Protein AF-A0A6I9RCJ7-F1 (afdb_monomer)

Mean predicted aligned error: 16.94 Å

Secondary structure (DSSP, 8-state):
-------------THHHHHHHHHHHHHHHHHHHHHHHHHHHHHHHHHHHHHHHHHHHHHHHHHHHHHHHHHHHHHHHHHHHHHHHHHHHHHHHHHH-GGGS-TTSSSS-----GGGG----

Solvent-accessible surface area (backbone atoms only — not comparable to full-atom values): 7441 Å² total; per-residue (Å²): 142,79,92,82,79,87,80,79,84,79,72,80,77,68,68,63,64,55,48,56,50,50,54,51,49,51,52,49,64,59,45,52,60,52,54,54,49,49,56,52,50,54,52,48,53,53,48,51,53,48,50,53,50,52,50,52,54,47,58,61,51,49,55,54,53,52,52,52,53,51,50,53,52,50,55,50,52,53,50,53,49,52,52,51,50,52,51,51,52,52,50,50,47,48,70,77,39,62,84,79,60,64,88,85,72,78,80,84,77,69,88,81,62,84,76,79,76,65,76,88,127

Structure (mmCIF, N/CA/C/O backbone):
data_AF-A0A6I9RCJ7-F1
#
_entry.id   AF-A0A6I9RCJ7-F1
#
loop_
_atom_site.group_PDB
_atom_site.id
_atom_site.type_symbol
_atom_site.label_atom_id
_atom_site.label_alt_id
_atom_site.label_comp_id
_atom_site.label_asym_id
_atom_site.label_entity_id
_atom_site.label_seq_id
_atom_site.pdbx_PDB_ins_code
_atom_site.Cartn_x
_atom_site.Cartn_y
_atom_site.Cartn_z
_atom_site.occupancy
_atom_site.B_iso_or_equiv
_atom_site.auth_seq_id
_atom_site.auth_comp_id
_atom_site.auth_asym_id
_atom_site.auth_atom_id
_atom_site.pdbx_PDB_model_num
ATOM 1 N N . MET A 1 1 ? 80.717 25.516 -77.697 1.00 42.19 1 MET A N 1
ATOM 2 C CA . MET A 1 1 ? 79.249 25.601 -77.844 1.00 42.19 1 MET A CA 1
ATOM 3 C C . MET A 1 1 ? 78.688 24.332 -77.220 1.00 42.19 1 MET A C 1
ATOM 5 O O . MET A 1 1 ? 78.804 23.277 -77.821 1.00 42.19 1 MET A O 1
ATOM 9 N N . VAL A 1 2 ? 78.287 24.397 -75.949 1.00 39.97 2 VAL A N 1
ATOM 10 C CA . VAL A 1 2 ? 77.906 23.226 -75.133 1.00 39.97 2 VAL A CA 1
ATOM 11 C C . VAL A 1 2 ? 76.394 23.300 -74.892 1.00 3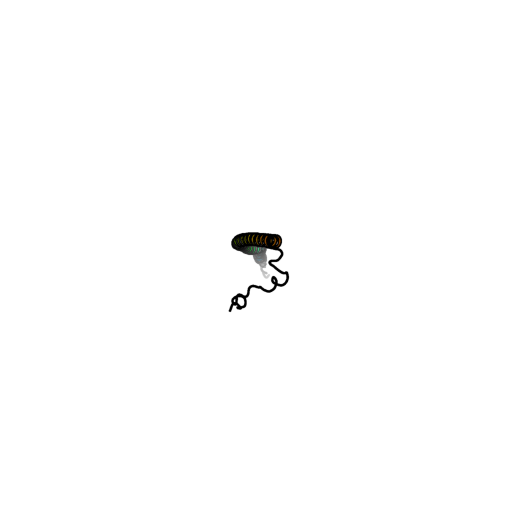9.97 2 VAL A C 1
ATOM 13 O O . VAL A 1 2 ? 75.925 24.402 -74.603 1.00 39.97 2 VAL A O 1
ATOM 16 N N . PRO A 1 3 ? 75.617 22.210 -75.029 1.00 51.59 3 PRO A N 1
ATOM 17 C CA . PRO A 1 3 ? 74.188 22.242 -74.746 1.00 51.59 3 PRO A CA 1
ATOM 18 C C . PRO A 1 3 ? 73.960 22.074 -73.237 1.00 51.59 3 PRO A C 1
ATOM 20 O O . PRO A 1 3 ? 74.520 21.164 -72.628 1.00 51.59 3 PRO A O 1
ATOM 23 N N . SER A 1 4 ? 73.135 22.933 -72.636 1.00 43.75 4 SER A N 1
ATOM 24 C CA . SER A 1 4 ? 72.668 22.779 -71.249 1.00 43.75 4 SER A CA 1
ATOM 25 C C . SER A 1 4 ? 71.185 22.378 -71.238 1.00 43.75 4 SER A C 1
ATOM 27 O O . SER A 1 4 ? 70.441 22.818 -72.116 1.00 43.75 4 SER A O 1
ATOM 29 N N . PRO A 1 5 ? 70.744 21.521 -70.299 1.00 50.03 5 PRO A N 1
ATOM 30 C CA . PRO A 1 5 ? 69.547 20.704 -70.464 1.00 50.03 5 PRO A CA 1
ATOM 31 C C . PRO A 1 5 ? 68.272 21.381 -69.942 1.00 50.03 5 PRO A C 1
ATOM 33 O O . PRO A 1 5 ? 68.310 22.215 -69.038 1.00 50.03 5 PRO A O 1
ATOM 36 N N . LEU A 1 6 ? 67.125 20.973 -70.499 1.00 52.59 6 LEU A N 1
ATOM 37 C CA . LEU A 1 6 ? 65.792 21.305 -69.995 1.00 52.59 6 LEU A CA 1
ATOM 38 C C . LEU A 1 6 ? 65.628 20.723 -68.581 1.00 52.59 6 LEU A C 1
ATOM 40 O O . LEU A 1 6 ? 65.535 19.507 -68.410 1.00 52.59 6 LEU A O 1
ATOM 44 N N . ILE A 1 7 ? 65.567 21.585 -67.567 1.00 45.22 7 ILE A N 1
ATOM 45 C CA . ILE A 1 7 ? 65.120 21.196 -66.229 1.00 45.22 7 ILE A CA 1
ATOM 46 C C . ILE A 1 7 ? 63.605 20.982 -66.309 1.00 45.22 7 ILE A C 1
ATOM 48 O O . ILE A 1 7 ? 62.830 21.937 -66.366 1.00 45.22 7 ILE A O 1
ATOM 52 N N . ILE A 1 8 ? 63.173 19.721 -66.328 1.00 51.94 8 ILE A N 1
ATOM 53 C CA . ILE A 1 8 ? 61.781 19.367 -66.042 1.00 51.94 8 ILE A CA 1
ATOM 54 C C . ILE A 1 8 ? 61.579 19.618 -64.546 1.00 51.94 8 ILE A C 1
ATOM 56 O O . ILE A 1 8 ? 62.070 18.864 -63.708 1.00 51.94 8 ILE A O 1
ATOM 60 N N . SER A 1 9 ? 60.888 20.709 -64.214 1.00 44.47 9 SER A N 1
ATOM 61 C CA . SER A 1 9 ? 60.425 20.977 -62.854 1.00 44.47 9 SER A CA 1
ATOM 62 C C . SER A 1 9 ? 59.330 19.970 -62.507 1.00 44.47 9 SER A C 1
ATOM 64 O O . SER A 1 9 ? 58.155 20.174 -62.810 1.00 44.47 9 SER A O 1
ATOM 66 N N . PHE A 1 10 ? 59.724 18.844 -61.918 1.00 47.62 10 PHE A N 1
ATOM 67 C CA . PHE A 1 10 ? 58.801 17.934 -61.255 1.00 47.62 10 PHE A CA 1
ATOM 68 C C . PHE A 1 10 ? 58.650 18.414 -59.808 1.00 47.62 10 PHE A C 1
ATOM 70 O O . PHE A 1 10 ? 59.408 18.025 -58.921 1.00 47.62 10 PHE A O 1
ATOM 77 N N . GLY A 1 11 ? 57.717 19.342 -59.589 1.00 40.31 11 GLY A N 1
ATOM 78 C CA . GLY A 1 11 ? 57.311 19.731 -58.241 1.00 40.31 11 GLY A CA 1
ATOM 79 C C . GLY A 1 11 ? 56.657 18.540 -57.526 1.00 40.31 11 GLY A C 1
ATOM 80 O O . GLY A 1 11 ? 55.893 17.807 -58.162 1.00 40.31 11 GLY A O 1
ATOM 81 N N . PRO A 1 12 ? 56.934 18.306 -56.231 1.00 45.59 12 PRO A N 1
ATOM 82 C CA . PRO A 1 12 ? 56.262 17.256 -55.483 1.00 45.59 12 PRO A CA 1
ATOM 83 C C . PRO A 1 12 ? 54.770 17.591 -55.376 1.00 45.59 12 PRO A C 1
ATOM 85 O O . PRO A 1 12 ? 54.375 18.721 -55.096 1.00 45.59 12 PRO A O 1
ATOM 88 N N . SER A 1 13 ? 53.931 16.592 -55.629 1.00 51.84 13 SER A N 1
ATOM 89 C CA . SER A 1 13 ? 52.475 16.653 -55.535 1.00 51.84 13 SER A CA 1
ATOM 90 C C . SER A 1 13 ? 52.010 16.902 -54.090 1.00 51.84 13 SER A C 1
ATOM 92 O O . SER A 1 13 ? 51.690 15.959 -53.365 1.00 51.84 13 SER A O 1
ATOM 94 N N . GLU A 1 14 ? 51.947 18.160 -53.657 1.00 47.03 14 GLU A N 1
ATOM 95 C CA . GLU A 1 14 ? 51.426 18.542 -52.330 1.00 47.03 14 GLU A CA 1
ATOM 96 C C . GLU A 1 14 ? 49.885 18.489 -52.224 1.00 47.03 14 GLU A C 1
ATOM 98 O O . GLU A 1 14 ? 49.307 18.620 -51.143 1.00 47.03 14 GLU A O 1
ATOM 103 N N . SER A 1 15 ? 49.179 18.245 -53.332 1.00 49.75 15 SER A N 1
ATOM 104 C CA . SER A 1 15 ? 47.711 18.203 -53.352 1.00 49.75 15 SER A CA 1
ATOM 105 C C . SER A 1 15 ? 47.115 16.906 -52.789 1.00 49.75 15 SER A C 1
ATOM 107 O O . SER A 1 15 ? 45.992 16.914 -52.285 1.00 49.75 15 SER A O 1
ATOM 109 N N . SER A 1 16 ? 47.840 15.786 -52.851 1.00 47.16 16 SER A N 1
ATOM 110 C CA . SER A 1 16 ? 47.278 14.464 -52.525 1.00 47.16 16 SER A CA 1
ATOM 111 C C . SER A 1 16 ? 47.330 14.124 -51.029 1.00 47.16 16 SER A C 1
ATOM 113 O O . SER A 1 16 ? 46.447 13.431 -50.524 1.00 47.16 16 SER A O 1
ATOM 115 N N . THR A 1 17 ? 48.313 14.642 -50.288 1.00 50.66 17 THR A N 1
ATOM 116 C CA . THR A 1 17 ? 48.451 14.421 -48.834 1.00 50.66 17 THR A CA 1
ATOM 117 C C . THR A 1 17 ? 47.456 15.264 -48.031 1.00 50.66 17 THR A C 1
ATOM 119 O O . THR A 1 17 ? 46.858 14.783 -47.067 1.00 50.66 17 THR A O 1
ATOM 122 N N . THR A 1 18 ? 47.197 16.492 -48.481 1.00 55.16 18 THR A N 1
ATOM 123 C CA . THR A 1 18 ? 46.254 17.427 -47.850 1.00 55.16 18 THR A CA 1
ATOM 124 C C . THR A 1 18 ? 44.795 16.980 -48.020 1.00 55.16 18 THR A C 1
ATOM 126 O O . THR A 1 18 ? 43.992 17.097 -47.092 1.00 55.16 18 THR A O 1
ATOM 129 N N . LEU A 1 19 ? 44.445 16.384 -49.169 1.00 53.59 19 LEU A N 1
ATOM 130 C CA . LEU A 1 19 ? 43.098 15.859 -49.420 1.00 53.59 19 LEU A CA 1
ATOM 131 C C . LEU A 1 19 ? 42.771 14.620 -48.575 1.00 53.59 19 LEU A C 1
ATOM 133 O O . LEU A 1 19 ? 41.670 14.549 -48.026 1.00 53.59 19 LEU A O 1
ATOM 137 N N . LEU A 1 20 ? 43.717 13.689 -48.397 1.00 61.16 20 LEU A N 1
ATOM 138 C CA . LEU A 1 20 ? 43.524 12.510 -47.53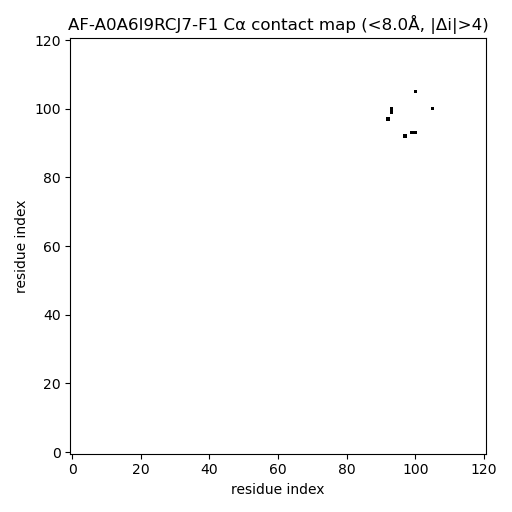9 1.00 61.16 20 LEU A CA 1
ATOM 139 C C . LEU A 1 20 ? 43.315 12.907 -46.065 1.00 61.16 20 LEU A C 1
ATOM 141 O O . LEU A 1 20 ? 42.453 12.350 -45.377 1.00 61.16 20 LEU A O 1
ATOM 145 N N . GLY A 1 21 ? 44.046 13.929 -45.605 1.00 70.44 21 GLY A N 1
ATOM 146 C CA . GLY A 1 21 ? 43.828 14.557 -44.303 1.00 70.44 21 GLY A CA 1
ATOM 147 C C . GLY A 1 21 ? 42.449 15.212 -44.201 1.00 70.44 21 GLY A C 1
ATOM 148 O O . GLY A 1 21 ? 41.724 14.967 -43.241 1.00 70.44 21 GLY A O 1
ATOM 149 N N . SER A 1 22 ? 42.029 15.971 -45.218 1.00 72.94 22 SER A N 1
ATOM 150 C CA . SER A 1 22 ? 40.719 16.639 -45.227 1.00 72.94 22 SER A CA 1
ATOM 151 C C . SER A 1 22 ? 39.536 15.658 -45.213 1.00 72.94 22 SER A C 1
ATOM 153 O O . SER A 1 22 ? 38.559 15.885 -44.501 1.00 72.94 22 SER A O 1
ATOM 155 N N . ALA A 1 23 ? 39.628 14.534 -45.931 1.00 77.88 23 ALA A N 1
ATOM 156 C CA . ALA A 1 23 ? 38.605 13.490 -45.929 1.00 77.88 23 ALA A CA 1
ATOM 157 C C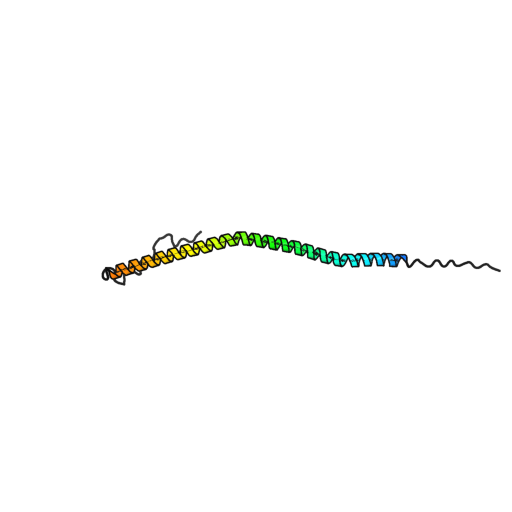 . ALA A 1 23 ? 38.512 12.797 -44.559 1.00 77.88 23 ALA A C 1
ATOM 159 O O . ALA A 1 23 ? 37.418 12.586 -44.038 1.00 77.88 23 ALA A O 1
ATOM 160 N N . SER A 1 24 ? 39.662 12.525 -43.934 1.00 81.50 24 SER A N 1
ATOM 161 C CA . SER A 1 24 ? 39.740 11.945 -42.589 1.00 81.50 24 SER A CA 1
ATOM 162 C C . SER A 1 24 ? 39.188 12.894 -41.520 1.00 81.50 24 SER A C 1
ATOM 164 O O . SER A 1 24 ? 38.450 12.467 -40.635 1.00 81.50 24 SER A O 1
ATOM 166 N N . LEU A 1 25 ? 39.482 14.194 -41.616 1.00 83.69 25 LEU A N 1
ATOM 167 C CA . LEU A 1 25 ? 38.941 15.208 -40.708 1.00 83.69 25 LEU A CA 1
ATOM 168 C C . LEU A 1 25 ? 37.427 15.365 -40.858 1.00 83.69 25 LEU A C 1
ATOM 170 O O . LEU A 1 25 ? 36.733 15.454 -39.850 1.00 83.69 25 LEU A O 1
ATOM 174 N N . ASN A 1 26 ? 36.903 15.339 -42.085 1.00 85.88 26 ASN A N 1
ATOM 175 C CA . ASN A 1 26 ? 35.459 15.360 -42.325 1.00 85.88 26 ASN A CA 1
ATOM 176 C C . ASN A 1 26 ? 34.768 14.104 -41.771 1.00 85.88 26 ASN A C 1
ATOM 178 O O . ASN A 1 26 ? 33.722 14.212 -41.127 1.00 85.88 26 ASN A O 1
ATOM 182 N N . LEU A 1 27 ? 35.379 12.925 -41.935 1.00 86.31 27 LEU A N 1
ATOM 183 C CA . LEU A 1 27 ? 34.887 11.686 -41.332 1.00 86.31 27 LEU A CA 1
ATOM 184 C C . LEU A 1 27 ? 34.836 11.802 -39.800 1.00 86.31 27 LEU A C 1
ATOM 186 O O . LEU A 1 27 ? 33.803 11.511 -39.199 1.00 86.31 27 LEU A O 1
ATOM 190 N N . LEU A 1 28 ? 35.902 12.301 -39.167 1.00 84.00 28 LEU A N 1
ATOM 191 C CA . LEU A 1 28 ? 35.952 12.526 -37.719 1.00 84.00 28 LEU A CA 1
ATOM 192 C C . LEU A 1 28 ? 34.902 13.546 -37.250 1.00 84.00 28 LEU A C 1
ATOM 194 O O . LEU A 1 28 ? 34.207 13.291 -36.264 1.00 84.00 28 LEU A O 1
ATOM 198 N N . LEU A 1 29 ? 34.742 14.663 -37.970 1.00 85.94 29 LEU A N 1
ATOM 199 C CA . LEU A 1 29 ? 33.732 15.682 -37.668 1.00 85.94 29 LEU A CA 1
ATOM 200 C C . LEU A 1 29 ? 32.316 15.099 -37.712 1.00 85.94 29 LEU A C 1
ATOM 202 O O . LEU A 1 29 ? 31.491 15.437 -36.865 1.00 85.94 29 LEU A O 1
ATOM 206 N N . SER A 1 30 ? 32.048 14.200 -38.664 1.00 83.69 30 SER A N 1
ATOM 207 C CA . SER A 1 30 ? 30.756 13.515 -38.786 1.00 83.69 30 SER A CA 1
ATOM 208 C C . SER A 1 30 ? 30.533 12.448 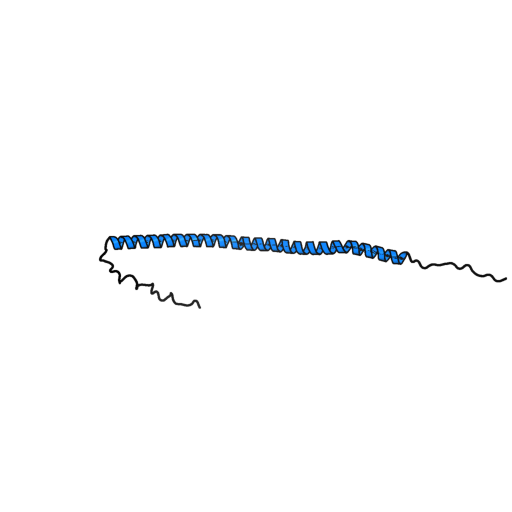-37.703 1.00 83.69 30 SER A C 1
ATOM 210 O O . SER A 1 30 ? 29.409 12.259 -37.238 1.00 83.69 30 SER A O 1
ATOM 212 N N . LEU A 1 31 ? 31.601 11.787 -37.240 1.00 88.44 31 LEU A N 1
ATOM 213 C CA . LEU A 1 31 ? 31.537 10.674 -36.290 1.00 88.44 31 LEU A CA 1
ATOM 214 C C . LEU A 1 31 ? 31.329 11.133 -34.838 1.00 88.44 31 LEU A C 1
ATOM 216 O O . LEU A 1 31 ? 30.650 10.457 -34.065 1.00 88.44 31 LEU A O 1
ATOM 220 N N . ILE A 1 32 ? 31.896 12.274 -34.435 1.00 86.31 32 ILE A N 1
ATOM 221 C CA . ILE A 1 32 ? 31.832 12.760 -33.043 1.00 86.31 32 ILE A CA 1
ATOM 222 C C . ILE A 1 32 ? 30.386 13.032 -32.573 1.00 86.31 32 ILE A C 1
ATOM 224 O O . ILE A 1 32 ? 30.031 12.578 -31.477 1.00 86.31 32 ILE A O 1
ATOM 228 N N . PRO A 1 33 ? 29.522 13.730 -33.342 1.00 87.06 33 PRO A N 1
ATOM 229 C CA . PRO A 1 33 ? 28.111 13.891 -32.997 1.00 87.06 33 PRO A CA 1
ATOM 230 C C . PRO A 1 33 ? 27.378 12.552 -32.884 1.00 87.06 33 PRO A C 1
ATOM 232 O O . PRO A 1 33 ? 26.654 12.352 -31.912 1.00 87.06 33 PRO A O 1
ATOM 235 N N . GLN A 1 34 ? 27.629 11.616 -33.808 1.00 87.44 34 GLN A N 1
ATOM 236 C CA . GLN A 1 34 ? 27.006 10.286 -33.809 1.00 87.44 34 GLN A CA 1
ATOM 237 C C . GLN A 1 34 ? 27.424 9.454 -32.594 1.00 87.44 34 GLN A C 1
ATOM 239 O O . GLN A 1 34 ? 26.585 8.845 -31.939 1.00 87.44 34 GLN A O 1
ATOM 244 N N . ARG A 1 35 ? 28.704 9.494 -32.208 1.00 88.81 35 ARG A N 1
ATOM 245 C CA . ARG A 1 35 ? 29.199 8.804 -31.008 1.00 88.81 35 ARG A CA 1
ATOM 246 C C . ARG A 1 35 ? 28.593 9.373 -29.725 1.00 88.81 35 ARG A C 1
ATOM 248 O O . ARG A 1 35 ? 28.284 8.617 -28.808 1.00 88.81 35 ARG A O 1
ATOM 255 N N . ARG A 1 36 ? 28.445 10.700 -29.628 1.00 89.00 36 ARG A N 1
ATOM 256 C CA . ARG A 1 36 ? 27.780 11.330 -28.474 1.00 89.00 36 ARG A CA 1
ATOM 257 C C . ARG A 1 36 ? 26.300 10.966 -28.424 1.00 89.00 36 ARG A C 1
ATOM 259 O O . ARG A 1 36 ? 25.815 10.630 -27.349 1.00 89.00 36 ARG A O 1
ATOM 266 N N . LEU A 1 37 ? 25.623 10.988 -29.569 1.00 93.62 37 LEU A N 1
ATOM 267 C CA . LEU A 1 37 ? 24.222 10.598 -29.680 1.00 93.62 37 LEU A CA 1
ATOM 268 C C . LEU A 1 37 ? 24.011 9.126 -29.302 1.00 93.62 37 LEU A C 1
ATOM 270 O O . LEU A 1 37 ? 23.142 8.852 -28.484 1.00 93.62 37 LEU A O 1
ATOM 274 N N . GLY A 1 38 ? 24.851 8.212 -29.798 1.00 94.06 38 GLY A N 1
ATOM 275 C CA . GLY A 1 38 ? 24.785 6.787 -29.461 1.00 94.06 38 GLY A CA 1
ATOM 276 C C . GLY A 1 38 ? 24.904 6.542 -27.957 1.00 94.06 38 GLY A C 1
ATOM 277 O O . GLY A 1 38 ? 24.041 5.909 -27.369 1.00 94.06 38 GLY A O 1
ATOM 278 N N . ARG A 1 39 ? 25.877 7.173 -27.284 1.00 95.44 39 ARG A N 1
ATOM 279 C CA . ARG A 1 39 ? 26.011 7.059 -25.818 1.00 95.44 39 ARG A CA 1
ATOM 280 C C . ARG A 1 39 ? 24.793 7.582 -25.050 1.00 95.44 39 ARG A C 1
ATOM 282 O O . ARG A 1 39 ? 24.468 7.053 -23.990 1.00 95.44 39 ARG A O 1
ATOM 289 N N . LEU A 1 40 ? 24.155 8.645 -25.542 1.00 93.56 40 LEU A N 1
ATOM 290 C CA . LEU A 1 40 ? 22.934 9.180 -24.936 1.00 93.56 40 LEU A CA 1
ATOM 291 C C . LEU A 1 40 ? 21.746 8.242 -25.162 1.00 93.56 40 LEU A C 1
ATOM 293 O O . LEU A 1 40 ? 20.950 8.052 -24.248 1.00 93.56 40 LEU A O 1
ATOM 297 N N . GLN A 1 41 ? 21.645 7.639 -26.346 1.00 96.38 41 GLN A N 1
ATOM 298 C CA . GLN A 1 41 ? 20.623 6.645 -26.660 1.00 96.38 41 GLN A CA 1
ATOM 299 C C . GLN A 1 41 ? 20.791 5.390 -25.801 1.00 96.38 41 GLN A C 1
ATOM 301 O O . GLN A 1 41 ? 19.816 4.962 -25.190 1.00 96.38 41 GLN A O 1
ATOM 306 N N . ASP A 1 42 ? 22.016 4.878 -25.663 1.00 97.25 42 ASP A N 1
ATOM 307 C CA . ASP A 1 42 ? 22.333 3.740 -24.794 1.00 97.25 42 ASP A CA 1
ATOM 308 C C . ASP A 1 42 ? 21.929 4.027 -23.342 1.00 97.25 42 ASP A C 1
ATOM 310 O O . ASP A 1 42 ? 21.243 3.231 -22.702 1.00 97.25 42 ASP A O 1
ATOM 314 N N . SER A 1 43 ? 22.292 5.206 -22.820 1.00 96.44 43 SER A N 1
ATOM 315 C CA . SER A 1 43 ? 21.911 5.598 -21.461 1.00 96.44 43 SER A CA 1
ATOM 316 C C . SER A 1 43 ? 20.399 5.750 -21.305 1.00 96.44 43 SER A C 1
ATOM 318 O O . SER A 1 43 ? 19.860 5.385 -20.263 1.00 96.44 43 SER A O 1
ATOM 320 N N . ASN A 1 44 ? 19.707 6.289 -22.310 1.00 95.81 44 ASN A N 1
ATOM 321 C CA . ASN A 1 44 ? 18.256 6.446 -22.271 1.00 95.81 44 ASN A CA 1
ATOM 322 C C . ASN A 1 44 ? 17.547 5.083 -22.318 1.00 95.81 44 ASN A C 1
ATOM 324 O O . ASN A 1 44 ? 16.599 4.866 -21.575 1.00 95.81 44 ASN A O 1
ATOM 328 N N . ALA A 1 45 ? 18.054 4.127 -23.101 1.00 96.88 45 ALA A N 1
ATOM 329 C CA . ALA A 1 45 ? 17.543 2.758 -23.115 1.00 96.88 45 ALA A CA 1
ATOM 330 C C . ALA A 1 45 ? 17.680 2.081 -21.740 1.00 96.88 45 ALA A C 1
ATOM 332 O O . ALA A 1 45 ? 16.734 1.457 -21.259 1.00 96.88 45 ALA A O 1
ATOM 333 N N . VAL A 1 46 ? 18.822 2.261 -21.067 1.00 97.56 46 VAL A N 1
ATOM 334 C CA . VAL A 1 46 ? 19.028 1.748 -19.701 1.00 97.56 46 VAL A CA 1
ATOM 335 C C . VAL A 1 46 ? 18.064 2.403 -18.708 1.00 97.56 46 VAL A C 1
ATOM 337 O O . VAL A 1 46 ? 17.466 1.705 -17.892 1.00 97.56 46 VAL A O 1
ATOM 340 N N . LEU A 1 47 ? 17.880 3.726 -18.781 1.00 97.56 47 LEU A N 1
ATOM 341 C CA . LEU A 1 47 ? 16.945 4.443 -17.907 1.00 97.56 47 LEU A CA 1
ATOM 342 C C . LEU A 1 47 ? 15.489 4.043 -18.166 1.00 97.56 47 LEU A C 1
ATOM 344 O O . LEU A 1 47 ? 14.735 3.883 -17.214 1.00 97.56 47 LEU A O 1
ATOM 348 N N . ALA A 1 48 ? 15.097 3.836 -19.423 1.00 96.81 48 ALA A N 1
ATOM 349 C CA . ALA A 1 48 ? 13.762 3.366 -19.773 1.00 96.81 48 ALA A CA 1
ATOM 350 C C . ALA A 1 48 ? 13.485 1.983 -19.167 1.00 96.81 48 ALA A C 1
ATOM 352 O O . ALA A 1 48 ? 12.457 1.794 -18.520 1.00 96.81 48 ALA A O 1
ATOM 353 N N . HIS A 1 49 ? 14.440 1.057 -19.289 1.00 96.69 49 HIS A N 1
ATOM 354 C CA . HIS A 1 49 ? 14.340 -0.263 -18.669 1.00 96.69 49 HIS A CA 1
ATOM 355 C C . HIS A 1 49 ? 14.298 -0.179 -17.136 1.00 96.69 49 HIS A C 1
ATOM 357 O O . HIS A 1 49 ? 13.515 -0.879 -16.496 1.00 96.69 49 HIS A O 1
ATOM 363 N N . PHE A 1 50 ? 15.115 0.688 -16.527 1.00 96.75 50 PHE A N 1
ATOM 364 C CA . PHE A 1 50 ? 15.079 0.913 -15.082 1.00 96.75 50 PHE A CA 1
ATOM 365 C C . PHE A 1 50 ? 13.722 1.456 -14.626 1.00 96.75 50 PHE A C 1
ATOM 367 O O . PHE A 1 50 ? 13.167 0.957 -13.651 1.00 96.75 50 PHE A O 1
ATOM 374 N N . ASN A 1 51 ? 13.171 2.436 -15.342 1.00 96.50 51 ASN A N 1
ATOM 375 C CA . ASN A 1 51 ? 11.870 3.016 -15.033 1.00 96.50 51 ASN A CA 1
ATOM 376 C C . ASN A 1 51 ? 10.765 1.956 -15.115 1.00 96.50 51 ASN A C 1
ATOM 378 O O . ASN A 1 51 ? 10.019 1.804 -14.151 1.00 96.50 51 ASN A O 1
ATOM 382 N N . GLU A 1 52 ? 10.720 1.170 -16.194 1.00 96.31 52 GLU A N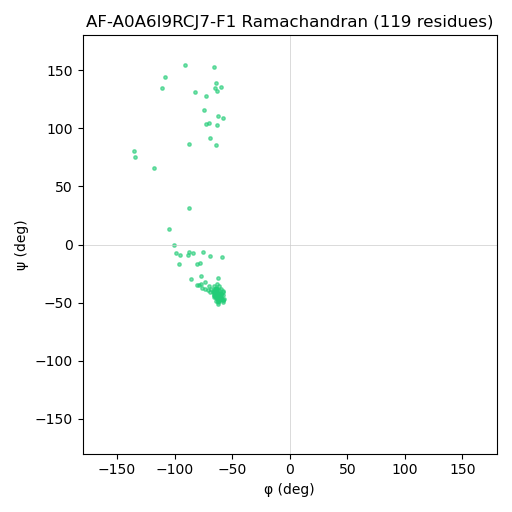 1
ATOM 383 C CA . GLU A 1 52 ? 9.755 0.075 -16.359 1.00 96.31 52 GLU A CA 1
ATOM 384 C C . GLU A 1 52 ? 9.887 -0.977 -15.246 1.00 96.31 52 GLU A C 1
ATOM 386 O O . GLU A 1 52 ? 8.895 -1.401 -14.651 1.00 96.31 52 GLU A O 1
ATOM 391 N N . TYR A 1 53 ? 11.116 -1.378 -14.914 1.00 96.19 53 TYR A N 1
ATOM 392 C CA . TYR A 1 53 ? 11.368 -2.310 -13.817 1.00 96.19 53 TYR A CA 1
ATOM 393 C C . TYR A 1 53 ? 10.911 -1.742 -12.465 1.00 96.19 53 TYR A C 1
ATOM 395 O O . TYR A 1 53 ? 10.251 -2.436 -11.689 1.00 96.19 53 TYR A O 1
ATOM 403 N N . SER A 1 54 ? 11.234 -0.475 -12.189 1.00 95.44 54 SER A N 1
ATOM 404 C CA . SER A 1 54 ? 10.863 0.197 -10.941 1.00 95.44 54 SER A CA 1
ATOM 405 C C . SER A 1 54 ? 9.347 0.333 -10.795 1.00 95.44 54 SER A C 1
ATOM 407 O O . SER A 1 54 ? 8.817 0.124 -9.705 1.00 95.44 54 SER A O 1
ATOM 409 N N . GLU A 1 55 ? 8.643 0.597 -11.898 1.00 95.62 55 GLU A N 1
ATOM 410 C CA . GLU A 1 55 ? 7.187 0.682 -11.938 1.00 95.62 55 GLU A CA 1
ATOM 411 C C . GLU A 1 55 ? 6.553 -0.679 -11.643 1.00 95.62 55 GLU A C 1
ATOM 413 O O . GLU A 1 55 ? 5.653 -0.764 -10.809 1.00 95.62 55 GLU A O 1
ATOM 418 N N . ARG A 1 56 ? 7.062 -1.759 -12.251 1.00 94.12 56 ARG A N 1
ATOM 419 C CA . ARG A 1 56 ? 6.584 -3.125 -11.981 1.00 94.12 56 ARG A CA 1
ATOM 420 C C . ARG A 1 56 ? 6.782 -3.531 -10.525 1.00 94.12 56 ARG A C 1
ATOM 422 O O . ARG A 1 56 ? 5.838 -4.005 -9.900 1.00 94.12 56 ARG A O 1
ATOM 429 N N . CYS A 1 57 ? 7.975 -3.299 -9.982 1.00 94.62 57 CYS A N 1
ATOM 430 C CA . CYS A 1 57 ? 8.287 -3.583 -8.581 1.00 94.62 57 CYS A CA 1
ATOM 431 C C . CYS A 1 57 ? 7.365 -2.795 -7.633 1.00 94.62 57 CYS A C 1
ATOM 433 O O . CYS A 1 57 ? 6.816 -3.341 -6.675 1.00 94.62 57 CYS A O 1
ATOM 435 N N . TYR A 1 58 ? 7.122 -1.515 -7.931 1.00 94.25 58 TYR A N 1
ATOM 436 C CA . TYR A 1 58 ? 6.186 -0.705 -7.158 1.00 94.25 58 TYR A CA 1
ATOM 437 C C . TYR A 1 58 ? 4.744 -1.215 -7.268 1.00 94.25 58 TYR A C 1
ATOM 439 O O . TYR A 1 58 ? 4.047 -1.301 -6.257 1.00 94.25 58 TYR A O 1
ATOM 447 N N . ALA A 1 59 ? 4.279 -1.563 -8.467 1.00 93.19 59 ALA A N 1
ATOM 448 C CA . ALA A 1 59 ? 2.925 -2.064 -8.688 1.00 93.19 59 ALA A CA 1
ATOM 449 C C . ALA A 1 59 ? 2.666 -3.376 -7.929 1.00 93.19 59 ALA A C 1
ATOM 451 O O . ALA A 1 59 ? 1.599 -3.534 -7.337 1.00 93.19 59 ALA A O 1
ATOM 452 N N . GLU A 1 60 ? 3.656 -4.270 -7.883 1.00 91.62 60 GLU A N 1
ATOM 453 C CA . GLU A 1 60 ? 3.594 -5.523 -7.124 1.00 91.62 60 GLU A CA 1
ATOM 454 C C . GLU A 1 60 ? 3.433 -5.266 -5.616 1.00 91.62 60 GLU A C 1
ATOM 456 O O . GLU A 1 60 ? 2.518 -5.788 -4.983 1.00 91.62 60 GLU A O 1
ATOM 461 N N . VAL A 1 61 ? 4.266 -4.394 -5.041 1.00 93.38 61 VAL A N 1
ATOM 462 C CA . VAL A 1 61 ? 4.288 -4.164 -3.585 1.00 93.38 61 VAL A CA 1
ATOM 463 C C . VAL A 1 61 ? 3.169 -3.226 -3.112 1.00 93.38 61 VAL A C 1
ATOM 465 O O . VAL A 1 61 ? 2.628 -3.386 -2.015 1.00 93.38 61 VAL A O 1
ATOM 468 N N . SER A 1 62 ? 2.796 -2.227 -3.914 1.00 94.56 62 SER A N 1
ATOM 469 C CA . SER A 1 62 ? 1.822 -1.196 -3.521 1.00 94.56 62 SER A CA 1
ATOM 470 C C . SER A 1 62 ? 0.414 -1.757 -3.304 1.00 94.56 62 SER A C 1
ATOM 472 O O . SER A 1 62 ? -0.281 -1.326 -2.376 1.00 94.56 62 SER A O 1
ATOM 474 N N . GLY A 1 63 ? 0.007 -2.750 -4.101 1.00 92.00 63 GLY A N 1
ATOM 475 C CA . GLY A 1 63 ? -1.270 -3.443 -3.937 1.00 92.00 63 GLY A CA 1
ATOM 476 C C . GLY A 1 63 ? -1.359 -4.163 -2.591 1.00 92.00 63 GLY A C 1
ATOM 477 O O . GLY A 1 63 ? -2.331 -3.990 -1.850 1.00 92.00 63 GLY A O 1
ATOM 478 N N . ASP A 1 64 ? -0.318 -4.911 -2.237 1.00 94.25 64 ASP A N 1
ATOM 479 C CA . ASP A 1 64 ? -0.231 -5.652 -0.977 1.00 94.25 64 ASP A CA 1
ATOM 480 C C . ASP A 1 64 ? -0.191 -4.718 0.226 1.00 94.25 64 ASP A C 1
ATOM 482 O O . ASP A 1 64 ? -0.938 -4.904 1.189 1.00 94.25 64 ASP A O 1
ATOM 486 N N . PHE A 1 65 ? 0.606 -3.654 0.145 1.00 94.94 65 PHE A N 1
ATOM 487 C CA . PHE A 1 65 ? 0.671 -2.643 1.192 1.00 94.94 65 PHE A CA 1
ATOM 488 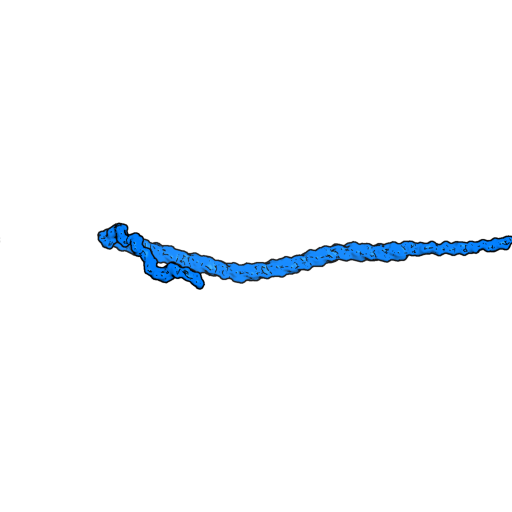C C . PHE A 1 65 ? -0.688 -1.968 1.430 1.00 94.94 65 PHE A C 1
ATOM 490 O O . PHE A 1 65 ? -1.103 -1.782 2.580 1.00 94.94 65 PHE A O 1
ATOM 497 N N . SER A 1 66 ? -1.412 -1.642 0.355 1.00 95.88 66 SER A N 1
ATOM 498 C CA . SER A 1 66 ? -2.756 -1.063 0.434 1.00 95.88 66 SER A CA 1
ATOM 499 C C . SER A 1 66 ? -3.740 -2.020 1.114 1.00 95.88 66 SER A C 1
ATOM 501 O O . SER A 1 66 ? -4.412 -1.631 2.075 1.00 95.88 66 SER A O 1
ATOM 503 N N . ARG A 1 67 ? -3.768 -3.293 0.695 1.00 96.06 67 ARG A N 1
ATOM 504 C CA . ARG A 1 67 ? -4.618 -4.333 1.303 1.00 96.06 67 ARG A CA 1
ATOM 505 C C . ARG A 1 67 ? -4.298 -4.541 2.783 1.00 96.06 67 ARG A C 1
ATOM 507 O O . ARG A 1 67 ? -5.206 -4.521 3.613 1.00 96.06 67 ARG A O 1
ATOM 514 N N . ASN A 1 68 ? -3.020 -4.661 3.130 1.00 96.88 68 ASN A N 1
ATOM 515 C CA . ASN A 1 68 ? -2.580 -4.842 4.514 1.00 96.88 68 ASN A CA 1
ATOM 516 C C . ASN A 1 68 ? -2.964 -3.641 5.388 1.00 96.88 68 ASN A C 1
ATOM 518 O O . ASN A 1 68 ? -3.473 -3.810 6.495 1.00 96.88 68 ASN A O 1
ATOM 522 N N . THR A 1 69 ? -2.803 -2.419 4.873 1.00 97.31 69 THR A N 1
ATOM 523 C CA . THR A 1 69 ? -3.206 -1.197 5.584 1.00 97.31 69 THR A CA 1
ATOM 524 C C . THR A 1 69 ? -4.719 -1.145 5.816 1.00 97.31 69 THR A C 1
ATOM 526 O O . THR A 1 69 ? -5.166 -0.718 6.882 1.00 97.31 69 THR A O 1
ATOM 529 N N . GLN A 1 70 ? -5.529 -1.584 4.848 1.00 97.75 70 GLN A N 1
ATOM 530 C CA . GLN A 1 70 ? -6.985 -1.679 5.011 1.00 97.75 70 GLN A CA 1
ATOM 531 C C . GLN A 1 70 ? -7.375 -2.720 6.068 1.00 97.75 70 GLN A C 1
ATOM 533 O O . GLN A 1 70 ? -8.212 -2.428 6.923 1.00 97.75 70 GLN A O 1
ATOM 538 N N . LEU A 1 71 ? -6.730 -3.889 6.068 1.00 97.94 71 LEU A N 1
ATOM 539 C CA . LEU A 1 71 ? -6.950 -4.924 7.080 1.00 97.94 71 LEU A CA 1
ATOM 540 C C . LEU A 1 71 ? -6.624 -4.413 8.491 1.00 97.94 71 LEU A C 1
ATOM 542 O O . LEU A 1 71 ? -7.440 -4.562 9.399 1.00 97.94 71 LEU A O 1
ATOM 546 N N . LEU A 1 72 ? -5.483 -3.738 8.670 1.00 98.25 72 LEU A N 1
ATOM 547 C CA . LEU A 1 72 ? -5.110 -3.130 9.953 1.00 98.25 72 LEU A CA 1
ATOM 548 C C . LEU A 1 72 ? -6.157 -2.119 10.441 1.00 98.25 72 LEU A C 1
ATOM 550 O O . LEU A 1 72 ? -6.474 -2.084 11.631 1.00 98.25 72 LEU A O 1
ATOM 554 N N . LYS A 1 73 ? -6.730 -1.315 9.535 1.00 97.94 73 LYS A N 1
ATOM 555 C CA . LYS A 1 73 ? -7.818 -0.383 9.876 1.00 97.94 73 LYS A CA 1
ATOM 556 C C . LYS A 1 73 ? -9.083 -1.115 10.330 1.00 97.94 73 LYS A C 1
ATOM 558 O O . LYS A 1 73 ? -9.710 -0.662 11.286 1.00 97.94 73 LYS A O 1
ATOM 563 N N . SER A 1 74 ? -9.431 -2.233 9.688 1.00 98.06 74 SER A N 1
ATOM 564 C CA . SER A 1 74 ? -10.565 -3.070 10.102 1.00 98.06 74 SER A CA 1
ATOM 565 C C . SER A 1 74 ? -10.349 -3.631 11.504 1.00 98.06 74 SER A C 1
ATOM 567 O O . SER A 1 74 ? -11.175 -3.409 12.382 1.00 98.06 74 SER A O 1
ATOM 569 N N . ILE A 1 75 ? -9.192 -4.254 11.751 1.00 98.19 75 ILE A N 1
ATOM 570 C CA . ILE A 1 75 ? -8.852 -4.831 13.060 1.00 98.19 75 ILE A CA 1
ATOM 571 C C . ILE A 1 75 ? -8.899 -3.755 14.146 1.00 98.19 75 ILE A C 1
ATOM 573 O O . ILE A 1 75 ? -9.457 -3.973 15.219 1.00 98.19 75 ILE A O 1
ATOM 577 N N . LYS A 1 76 ? -8.353 -2.566 13.867 1.00 97.56 76 LYS A N 1
ATOM 578 C CA . LYS A 1 76 ? -8.429 -1.437 14.796 1.00 97.56 76 LYS A CA 1
ATOM 579 C C . LYS A 1 76 ? -9.883 -1.080 15.124 1.00 97.56 76 LYS A C 1
ATOM 581 O O . LYS A 1 76 ? -10.206 -0.909 16.296 1.00 97.56 76 LYS A O 1
ATOM 586 N N . SER A 1 77 ? -10.743 -0.971 14.111 1.00 97.94 77 SER A N 1
ATOM 587 C CA . SER A 1 77 ? -12.167 -0.672 14.298 1.00 97.94 77 SER A CA 1
ATOM 588 C C . SER A 1 77 ? -12.867 -1.738 15.146 1.00 97.94 77 SER A C 1
ATOM 590 O O . SER A 1 77 ? -13.641 -1.405 16.046 1.00 97.94 77 SER A O 1
ATOM 592 N N . ASP A 1 78 ? -12.564 -3.012 14.908 1.00 98.06 78 ASP A N 1
ATOM 593 C CA . ASP A 1 78 ? -13.128 -4.124 15.675 1.00 98.06 78 ASP A CA 1
ATOM 594 C C . ASP A 1 78 ? -12.683 -4.070 17.142 1.00 98.06 78 ASP A C 1
ATOM 596 O O . ASP A 1 78 ? -13.505 -4.212 18.053 1.00 98.06 78 ASP A O 1
ATOM 600 N N . LEU A 1 79 ? -11.404 -3.780 17.396 1.00 98.25 79 LEU A N 1
ATOM 601 C CA . LEU A 1 79 ? -10.885 -3.580 18.750 1.00 98.25 79 LEU A CA 1
ATOM 602 C C . LEU A 1 79 ? -11.542 -2.380 19.440 1.00 98.25 79 LEU A C 1
ATOM 604 O O . LEU A 1 79 ? -11.974 -2.499 20.589 1.00 98.25 79 LEU A O 1
ATOM 608 N N . ASP A 1 80 ? -11.681 -1.247 18.751 1.00 97.31 80 ASP A N 1
ATOM 609 C CA . ASP A 1 80 ? -12.364 -0.065 19.286 1.00 97.31 80 ASP A CA 1
ATOM 610 C C . ASP A 1 80 ? -13.814 -0.395 19.678 1.00 97.31 80 ASP A C 1
ATOM 612 O O . ASP A 1 80 ? -14.288 0.013 20.749 1.00 97.31 80 ASP A O 1
ATOM 616 N N . HIS A 1 81 ? -14.509 -1.188 18.857 1.00 97.94 81 HIS A N 1
ATOM 617 C CA . HIS A 1 81 ? -15.855 -1.666 19.154 1.00 97.94 81 HIS A CA 1
ATOM 618 C C . HIS A 1 81 ? -15.881 -2.572 20.393 1.00 97.94 81 HIS A C 1
ATOM 620 O O . HIS A 1 81 ? -16.684 -2.342 21.305 1.00 97.94 81 HIS A O 1
ATOM 626 N N . ILE A 1 82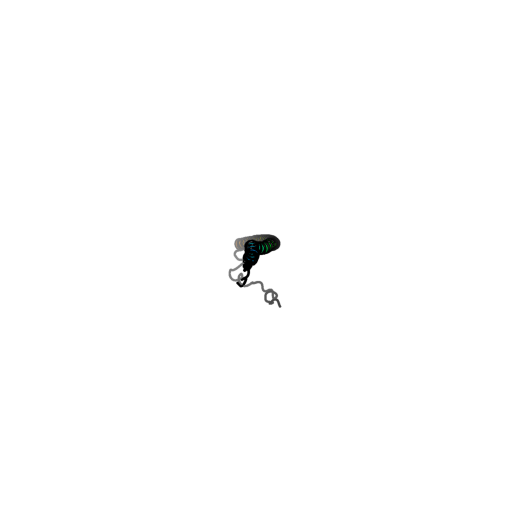 ? -14.984 -3.561 20.472 1.00 98.00 82 ILE A N 1
ATOM 627 C CA . ILE A 1 82 ? -14.874 -4.482 21.613 1.00 98.00 82 ILE A CA 1
ATOM 628 C C . ILE A 1 82 ? -14.615 -3.706 22.907 1.00 98.00 82 ILE A C 1
ATOM 630 O O . ILE A 1 82 ? -15.341 -3.889 23.889 1.00 98.00 82 ILE A O 1
ATOM 634 N N . PHE A 1 83 ? -13.642 -2.793 22.920 1.00 97.81 83 PHE A N 1
ATOM 635 C CA . PHE A 1 83 ? -13.328 -2.002 24.110 1.00 97.81 83 PHE A CA 1
ATOM 636 C C . PHE A 1 83 ? -14.475 -1.077 24.511 1.00 97.81 83 PHE A C 1
ATOM 638 O O . PHE A 1 83 ? -14.764 -0.934 25.701 1.00 97.81 83 PHE A O 1
ATOM 645 N N . THR A 1 84 ? -15.173 -0.481 23.545 1.00 97.19 84 THR A N 1
ATOM 646 C CA . THR A 1 84 ? -16.357 0.344 23.821 1.00 97.19 84 THR A CA 1
ATOM 647 C C . THR A 1 84 ? -17.476 -0.489 24.443 1.00 97.19 84 THR A C 1
ATOM 649 O O . THR A 1 84 ? -18.056 -0.088 25.457 1.00 97.19 84 THR A O 1
ATOM 652 N N . LYS A 1 85 ? -17.739 -1.685 23.906 1.00 97.06 85 LYS A N 1
ATOM 653 C CA . LYS A 1 85 ? -18.735 -2.616 24.447 1.00 97.06 85 LYS A CA 1
ATOM 654 C C . LYS A 1 85 ? -18.371 -3.071 25.861 1.00 97.06 85 LYS A C 1
ATOM 656 O O . LYS A 1 85 ? -19.226 -3.030 26.743 1.00 97.06 85 LYS A O 1
ATOM 661 N N . LEU A 1 86 ? -17.109 -3.431 26.107 1.00 95.75 86 LEU A N 1
ATOM 662 C CA . LEU A 1 86 ? -16.610 -3.805 27.436 1.00 95.75 86 LEU A CA 1
ATOM 663 C C . LEU A 1 86 ? -16.769 -2.666 28.449 1.00 95.75 86 LEU A C 1
ATOM 665 O O . LEU A 1 86 ? -17.296 -2.891 29.538 1.00 95.75 86 LEU A O 1
ATOM 669 N N . ARG A 1 87 ? -16.384 -1.435 28.086 1.00 92.69 87 ARG A N 1
ATOM 670 C CA . ARG A 1 87 ? -16.574 -0.255 28.948 1.00 92.69 87 ARG A CA 1
ATOM 671 C C . ARG A 1 87 ? -18.050 -0.011 29.251 1.00 92.69 87 ARG A C 1
ATOM 673 O O . ARG A 1 87 ? -18.390 0.230 30.405 1.00 92.69 87 ARG A O 1
ATOM 680 N N . SER A 1 88 ? -18.925 -0.127 28.250 1.00 93.62 88 SER A N 1
ATOM 681 C CA . SER A 1 88 ? -20.374 0.023 28.433 1.00 93.62 88 SER A CA 1
ATOM 682 C C . SER A 1 88 ? -20.938 -1.027 29.393 1.00 93.62 88 SER A C 1
ATOM 684 O O . SER A 1 88 ? -21.670 -0.682 30.319 1.00 93.62 88 SER A O 1
ATOM 686 N N . MET A 1 89 ? -20.567 -2.299 29.226 1.00 93.69 89 MET A N 1
ATOM 687 C CA . MET A 1 89 ? -21.004 -3.374 30.123 1.00 93.69 89 MET A CA 1
ATOM 688 C C . MET A 1 89 ? -20.487 -3.166 31.549 1.00 93.69 89 MET A C 1
ATOM 690 O O . MET A 1 89 ? -21.262 -3.275 32.496 1.00 93.69 89 MET A O 1
ATOM 694 N N . LYS A 1 90 ? -19.212 -2.790 31.708 1.00 89.69 90 LYS A N 1
ATOM 695 C CA . LYS A 1 90 ? -18.625 -2.483 33.019 1.00 89.69 90 LYS A CA 1
ATOM 696 C C . LYS A 1 90 ? -19.340 -1.313 33.703 1.00 89.69 90 LYS A C 1
ATOM 698 O O . LYS A 1 90 ? -19.639 -1.398 34.889 1.00 89.69 90 LYS A O 1
ATOM 703 N N . ALA A 1 91 ? -19.651 -0.248 32.962 1.00 88.88 91 ALA A N 1
ATOM 704 C CA . ALA A 1 91 ? -20.386 0.901 33.486 1.00 88.88 91 ALA A CA 1
ATOM 705 C C . ALA A 1 91 ? -21.804 0.518 33.934 1.00 88.88 91 ALA A C 1
ATOM 707 O O . ALA A 1 91 ? -22.225 0.907 35.021 1.00 88.88 91 ALA A O 1
ATOM 708 N N . LYS A 1 92 ? -22.513 -0.297 33.140 1.00 91.19 92 LYS A N 1
ATOM 709 C CA . LYS A 1 92 ? -23.832 -0.829 33.512 1.00 91.19 92 LYS A CA 1
ATOM 710 C C . LYS A 1 92 ? -23.762 -1.666 34.787 1.00 91.19 92 LYS A C 1
ATOM 712 O O . LYS A 1 92 ? -24.551 -1.430 35.689 1.00 91.19 92 LYS A O 1
ATOM 717 N N . LEU A 1 93 ? -22.794 -2.577 34.899 1.00 88.25 93 LEU A N 1
ATOM 718 C CA . LEU A 1 93 ? -22.613 -3.394 36.103 1.00 88.25 93 LEU A CA 1
ATOM 719 C C . LEU A 1 93 ? -22.338 -2.543 37.348 1.00 88.25 93 LEU A C 1
ATOM 721 O O . LEU A 1 93 ? -22.973 -2.771 38.372 1.00 88.25 93 LEU A O 1
ATOM 725 N N . LYS A 1 94 ? -21.457 -1.535 37.251 1.00 83.44 94 LYS A N 1
ATOM 726 C CA . LYS A 1 94 ? -21.183 -0.616 38.370 1.00 83.44 94 LYS A CA 1
ATOM 727 C C . LYS A 1 94 ? -22.423 0.199 38.762 1.00 83.44 94 LYS A C 1
ATOM 729 O O . LYS A 1 94 ? -22.613 0.474 39.939 1.00 83.44 94 LYS A O 1
ATOM 734 N N . ALA A 1 95 ? -23.269 0.560 37.797 1.00 83.88 95 ALA A N 1
ATOM 735 C CA . ALA A 1 95 ? -24.520 1.267 38.062 1.00 83.88 95 ALA A CA 1
ATOM 736 C C . ALA A 1 95 ? -25.598 0.367 38.694 1.00 83.88 95 ALA A C 1
ATOM 738 O O . ALA A 1 95 ? -26.335 0.826 39.560 1.00 83.88 95 ALA A O 1
ATOM 739 N N . THR A 1 96 ? -25.706 -0.898 38.273 1.00 88.19 96 THR A N 1
ATOM 740 C CA . THR A 1 96 ? -26.700 -1.847 38.810 1.00 88.19 96 THR A CA 1
ATOM 741 C C . THR A 1 96 ? -26.300 -2.397 40.180 1.00 88.19 96 THR A C 1
ATOM 743 O O . THR A 1 96 ? -27.172 -2.632 41.011 1.00 88.19 96 THR A O 1
ATOM 746 N N . TYR A 1 97 ? -25.002 -2.582 40.432 1.00 83.62 97 TYR A N 1
ATOM 747 C CA . TYR A 1 97 ? -24.482 -3.156 41.674 1.00 83.62 97 TYR A CA 1
ATOM 748 C C . TYR A 1 97 ? -23.290 -2.339 42.198 1.00 83.62 97 TYR A C 1
ATOM 750 O O . TYR A 1 97 ? -22.141 -2.773 42.065 1.00 83.62 97 TYR A O 1
ATOM 758 N N . PRO A 1 98 ? -23.537 -1.156 42.789 1.00 76.81 98 PRO A N 1
ATOM 759 C CA . PRO A 1 98 ? -22.471 -0.284 43.286 1.00 76.81 98 PRO A CA 1
ATOM 760 C C . PRO A 1 98 ? -21.638 -0.929 44.405 1.00 76.81 98 PRO A C 1
ATOM 762 O O . PRO A 1 98 ? -20.441 -0.670 44.495 1.00 76.81 98 PRO A O 1
ATOM 765 N N . ASP A 1 99 ? -22.233 -1.834 45.185 1.00 75.50 99 ASP A N 1
ATOM 766 C CA . ASP A 1 99 ? -21.584 -2.466 46.343 1.00 75.50 99 ASP A CA 1
ATOM 767 C C . ASP A 1 99 ? -20.796 -3.743 45.988 1.00 75.50 99 ASP A C 1
ATOM 769 O O . ASP A 1 99 ? -20.068 -4.282 46.819 1.00 75.50 99 ASP A O 1
ATOM 773 N N . ALA A 1 100 ? -20.923 -4.253 44.754 1.00 69.75 100 ALA A N 1
ATOM 774 C CA . ALA A 1 100 ? -20.316 -5.524 44.341 1.00 69.75 100 ALA A CA 1
ATOM 775 C C . ALA A 1 100 ? -18.825 -5.414 43.971 1.00 69.75 100 ALA A C 1
ATOM 777 O O . ALA A 1 100 ? -18.132 -6.428 43.896 1.00 69.75 100 ALA A O 1
ATOM 778 N N . PHE A 1 101 ? -18.323 -4.199 43.732 1.00 62.28 101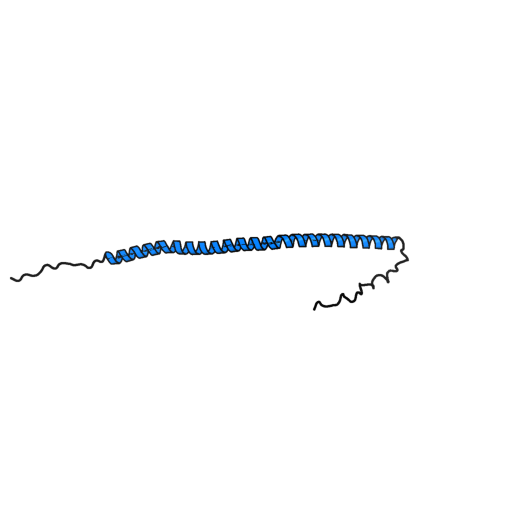 PHE A N 1
ATOM 779 C CA . PHE A 1 101 ? -16.943 -3.959 43.309 1.00 62.28 101 PHE A CA 1
ATOM 780 C C . PHE A 1 101 ? -16.325 -2.796 44.098 1.00 62.28 101 PHE A C 1
ATOM 782 O O . PHE A 1 101 ? -16.265 -1.679 43.581 1.00 62.28 101 PHE A O 1
ATOM 789 N N . PRO A 1 102 ? -15.845 -3.031 45.334 1.00 61.88 102 PRO A N 1
ATOM 790 C CA . PRO A 1 102 ? -15.067 -2.035 46.063 1.00 61.88 102 PRO A CA 1
ATOM 791 C C . PRO A 1 102 ? -13.798 -1.688 45.268 1.00 61.88 102 PRO A C 1
ATOM 793 O O . PRO A 1 102 ? -13.120 -2.579 44.741 1.00 61.88 102 PRO A O 1
ATOM 796 N N . ASP A 1 103 ? -13.488 -0.389 45.170 1.00 62.47 103 ASP A N 1
ATOM 797 C CA . ASP A 1 103 ? -12.535 0.195 44.208 1.00 62.47 103 ASP A CA 1
ATOM 798 C C . ASP A 1 103 ? -11.089 -0.366 44.295 1.00 62.47 103 ASP A C 1
ATOM 800 O O . ASP A 1 103 ? -10.291 -0.147 43.387 1.00 62.47 103 ASP A O 1
ATOM 804 N N . GLY A 1 104 ? -10.753 -1.147 45.331 1.00 56.81 104 GLY A N 1
ATOM 805 C CA . GLY A 1 104 ? -9.429 -1.748 45.549 1.00 56.81 104 GLY A CA 1
ATOM 806 C C . GLY A 1 104 ? -9.162 -3.112 44.888 1.00 56.81 104 GLY A C 1
ATOM 807 O O . GLY A 1 104 ? -8.036 -3.590 44.955 1.00 56.81 104 GLY A O 1
ATOM 808 N N . SER A 1 105 ? -10.150 -3.760 44.258 1.00 54.19 105 SER A N 1
ATOM 809 C CA . SER A 1 105 ? -10.000 -5.131 43.707 1.00 54.19 105 SER A CA 1
ATOM 810 C C . SER A 1 105 ? -9.720 -5.206 42.197 1.00 54.19 105 SER A C 1
ATOM 812 O O . SER A 1 105 ? -9.471 -6.284 41.657 1.00 54.19 105 SER A O 1
ATOM 814 N N . ALA A 1 106 ? -9.777 -4.074 41.487 1.00 55.16 106 ALA A N 1
ATOM 815 C CA . ALA A 1 106 ? -9.851 -4.051 40.024 1.00 55.16 106 ALA A CA 1
ATOM 816 C C . ALA A 1 106 ? -8.502 -3.884 39.298 1.00 55.16 106 ALA A C 1
ATOM 818 O O . ALA A 1 106 ? -8.470 -3.998 38.072 1.00 55.16 106 ALA A O 1
ATOM 819 N N . THR A 1 107 ? -7.412 -3.588 40.0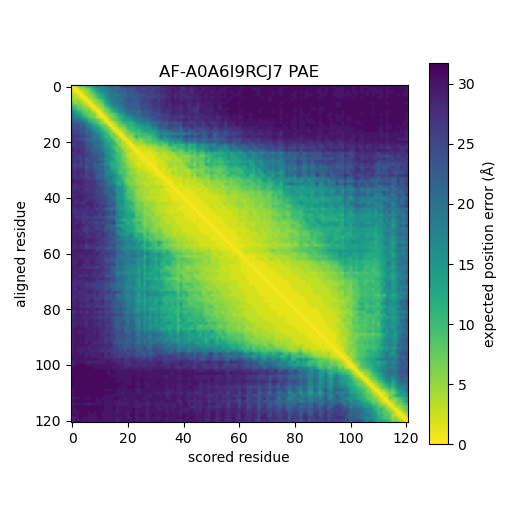09 1.00 54.31 107 THR A N 1
ATOM 820 C CA . THR A 1 107 ? -6.116 -3.233 39.402 1.00 54.31 107 THR A CA 1
ATOM 821 C C . THR A 1 107 ? -5.134 -4.398 39.272 1.00 54.31 107 THR A C 1
ATOM 823 O O . THR A 1 107 ? -4.199 -4.287 38.490 1.00 54.31 107 THR A O 1
ATOM 826 N N . ASP A 1 108 ? -5.344 -5.514 39.977 1.00 52.88 108 ASP A N 1
ATOM 827 C CA . ASP A 1 108 ? -4.285 -6.516 40.205 1.00 52.88 108 ASP A CA 1
ATOM 828 C C . ASP A 1 108 ? -4.398 -7.804 39.367 1.00 52.88 108 ASP A C 1
ATOM 830 O O . ASP A 1 108 ? -3.754 -8.812 39.638 1.00 52.88 108 ASP A O 1
ATOM 834 N N . ARG A 1 109 ? -5.239 -7.818 38.327 1.00 57.22 109 ARG A N 1
ATOM 835 C CA . ARG A 1 109 ? -5.366 -8.984 37.432 1.00 57.22 109 ARG A CA 1
ATOM 836 C C . ARG A 1 109 ? -4.958 -8.622 36.012 1.00 57.22 109 ARG A C 1
ATOM 838 O O . ARG A 1 109 ? -5.790 -8.588 35.109 1.00 57.22 109 ARG A O 1
ATOM 845 N N . LEU A 1 110 ? -3.675 -8.315 35.837 1.00 61.62 110 LEU A N 1
ATOM 846 C CA . LEU A 1 110 ? -3.041 -8.374 34.520 1.00 61.62 110 LEU A CA 1
ATOM 847 C C . LEU A 1 110 ? -3.001 -9.836 34.042 1.00 61.62 110 LEU A C 1
ATOM 849 O O . LEU A 1 110 ? -3.043 -10.758 34.855 1.00 61.62 110 LEU A O 1
ATOM 853 N N . ASP A 1 111 ? -2.991 -10.041 32.727 1.00 60.56 111 ASP A N 1
ATOM 854 C CA . ASP A 1 111 ? -3.026 -11.362 32.092 1.00 60.56 111 ASP A CA 1
ATOM 855 C C . ASP A 1 111 ? -1.767 -12.171 32.464 1.00 60.56 111 ASP A C 1
ATOM 857 O O . ASP A 1 111 ? -0.680 -11.904 31.965 1.00 60.56 111 ASP A O 1
ATOM 861 N N . GLN A 1 112 ? -1.902 -13.127 33.392 1.00 63.47 112 GLN A N 1
ATOM 862 C CA . GLN A 1 112 ? -0.808 -13.950 33.938 1.00 63.47 112 GLN A CA 1
ATOM 863 C C . GLN A 1 112 ? -0.537 -15.207 33.100 1.00 63.47 112 GLN A C 1
ATOM 865 O O . GLN A 1 112 ? -0.212 -16.266 33.645 1.00 63.47 112 GLN A O 1
ATOM 870 N N . ARG A 1 113 ? -0.743 -15.161 31.781 1.00 70.88 113 ARG A N 1
ATOM 871 C CA . ARG A 1 113 ? -0.449 -16.343 30.971 1.00 70.88 113 ARG A CA 1
ATOM 872 C C . ARG A 1 113 ? 1.074 -16.520 30.856 1.00 70.88 113 ARG A C 1
ATOM 874 O O . ARG A 1 113 ? 1.767 -15.573 30.489 1.00 70.88 113 ARG A O 1
ATOM 881 N N . PRO A 1 114 ? 1.605 -17.710 31.180 1.00 61.03 114 PRO A N 1
ATOM 882 C CA . PRO A 1 114 ? 3.047 -17.955 31.245 1.00 61.03 114 PRO A CA 1
ATOM 883 C C . PRO A 1 114 ? 3.751 -17.943 29.875 1.00 61.03 114 PRO A C 1
ATOM 885 O O . PRO A 1 114 ? 4.975 -17.954 29.822 1.00 61.03 114 PRO A O 1
ATOM 888 N N . ASP A 1 115 ? 3.008 -17.928 28.766 1.00 64.62 115 ASP A N 1
ATOM 889 C CA . ASP A 1 115 ? 3.520 -17.924 27.390 1.00 64.62 115 ASP A CA 1
ATOM 890 C C . ASP A 1 115 ? 3.894 -16.527 26.863 1.00 64.62 115 ASP A C 1
ATOM 892 O O . ASP A 1 115 ? 4.489 -16.422 25.792 1.00 64.62 115 ASP A O 1
ATOM 896 N N . LEU A 1 116 ? 3.594 -15.455 27.604 1.00 58.91 116 LEU A N 1
ATOM 897 C CA . LEU A 1 116 ? 3.824 -14.077 27.154 1.00 58.91 116 LEU A CA 1
ATOM 898 C C . LEU A 1 116 ? 5.293 -13.610 27.263 1.00 58.91 116 LEU A C 1
ATOM 900 O O . LEU A 1 116 ? 5.658 -12.617 26.638 1.00 58.91 116 LEU A O 1
ATOM 904 N N . GLU A 1 117 ? 6.138 -14.313 28.029 1.00 59.81 117 GLU A N 1
ATOM 905 C CA . GLU A 1 117 ? 7.540 -13.933 28.301 1.00 59.81 117 GLU A CA 1
ATOM 906 C C . GLU A 1 117 ? 8.586 -14.686 27.459 1.00 59.81 117 GLU A C 1
ATOM 908 O O . GLU A 1 117 ? 9.783 -14.439 27.603 1.00 59.81 117 GLU A O 1
ATOM 913 N N . MET A 1 118 ? 8.182 -15.602 26.576 1.00 63.59 118 MET A N 1
ATOM 914 C CA . MET A 1 118 ? 9.132 -16.391 25.785 1.00 63.59 118 MET A CA 1
ATOM 915 C C . MET A 1 118 ? 9.759 -15.529 24.673 1.00 63.59 118 MET A C 1
ATOM 917 O O . MET A 1 118 ? 9.044 -15.125 23.750 1.00 63.59 118 MET A O 1
ATOM 921 N N . PRO A 1 119 ? 11.082 -15.265 24.686 1.00 57.69 119 PRO A N 1
ATOM 922 C CA . PRO A 1 119 ? 11.748 -14.681 23.532 1.00 57.69 119 PRO A CA 1
ATOM 923 C C . PRO A 1 119 ? 11.642 -15.679 22.377 1.00 57.69 119 PRO A C 1
ATOM 925 O O . PRO A 1 119 ? 11.927 -16.863 22.557 1.00 57.69 119 PRO A O 1
ATOM 928 N N . LEU A 1 120 ? 11.237 -15.207 21.197 1.00 63.19 120 LEU A N 1
ATOM 929 C CA . LEU A 1 120 ? 11.341 -15.989 19.966 1.00 63.19 120 LEU A CA 1
ATOM 930 C C . LEU A 1 120 ? 12.821 -16.365 19.777 1.00 63.19 120 LEU A C 1
ATOM 932 O O . LEU A 1 120 ? 13.645 -15.478 19.546 1.00 63.19 120 LEU A O 1
ATOM 936 N N . GLN A 1 121 ? 13.150 -17.650 19.958 1.00 53.94 121 GLN A N 1
ATOM 937 C CA . GLN A 1 121 ? 14.444 -18.220 19.568 1.00 53.94 121 GLN A CA 1
ATOM 938 C C . GLN A 1 121 ? 14.557 -18.316 18.050 1.00 53.94 121 GLN A C 1
ATOM 940 O O . GLN A 1 121 ? 13.531 -18.625 17.401 1.00 53.94 121 GLN A O 1
#

Sequence (121 aa):
MVPSPLIISFGPSESSTTLLGSASLNLLLSLIPQRRLGRLQDSNAVLAHFNEYSERCYAEVSGDFSRNTQLLKSIKSDLDHIFTKLRSMKAKLKATYPDAFPDGSATDRLDQRPDLEMPLQ

pLDDT: mean 79.14, std 19.11, range [39.97, 98.25]

Organism: Elaeis guineensis var. tenera (NCBI:txid51953)

Radius of gyration: 46.06 Å; Cα contacts (8 Å, |Δi|>4): 4; chains: 1; bounding box: 106×44×124 Å

InterPro domains:
  IPR019371 KxDL domain [PF10241] (37-101)
  IPR039843 KxDL motif-containing protein 1-like [PTHR13511] (32-120)

Foldseek 3Di:
DDDDDDPPPPDPDPPPVVVVVVVVVVVVVVVVVVVVVVVVVVVVVVVVVVVVVVVVVCVVVVVVVVVVVVVVVVVVVVVVVVVVVVVVVVVVCCVVCVPPDDPPPPPPDDPPDPVPPDDDD